Protein 6TBZ (pdb70)

Foldseek 3Di:
DVLLVLVLVLFDDDDDPVVSVQLSQLSVVLCVQQVVPPCLSVQLSVCSVCVPDDGAFRKGFADPVQWDATPNDIDHQLQSLLCGRPNVPRPHCLQKDFDPRYDADPPPPDRIHGNNNSRIDGHDRDD

GO terms:
  GO:0005634 nucleus (C, IDA)

B-factor: mean 63.35, std 39.79, range [11.8, 297.19]

Organism: Gallus gallus (NCBI:txid9031)

CATH classification: 3.90.520.10

Secondary structure (DSSP, 8-state):
-HHHHHHHTT--S---HHHHHHHHHHHHHHHHHHTSSTTHHHHHHHHHH-TTS-----EEEPPSSS-EEETTEEE-HHHHHHHHHT-TT---GGGEEE-TT-SS-TTS--SEEE--GGGEEE-PPP-

Structure (mmCIF, N/CA/C/O backbone):
data_6TBZ
#
_entry.id   6TBZ
#
_cell.length_a   53.145
_cell.length_b   53.145
_cell.length_c   83.154
_cell.angle_alpha   90
_cell.angle_beta   90
_cell.angle_gamma   120
#
_symmetry.space_group_name_H-M   'P 32'
#
loop_
_entity.id
_entity.type
_entity.pdbx_description
1 polymer 'Mothers against decapentaplegic homolog 5'
2 polymer "DNA (5'-D(P*TP*GP*CP*AP*GP*GP*CP*GP*CP*GP*CP*CP*TP*GP*CP*A)-3')"
3 non-polymer 'ZINC ION'
4 water water
#
loop_
_atom_site.group_PDB
_atom_site.id
_atom_site.type_symbol
_atom_site.label_atom_id
_atom_site.label_alt_id
_atom_site.label_comp_id
_atom_site.label_asym_id
_atom_site.label_entity_id
_atom_site.label_seq_id
_atom_site.pdbx_PDB_ins_code
_atom_site.Cartn_x
_atom_site.Cartn_y
_atom_site.Cartn_z
_atom_site.occupancy
_atom_site.B_iso_or_equiv
_atom_site.auth_seq_id
_atom_site.auth_comp_id
_atom_site.auth_asym_id
_atom_site.auth_atom_id
_atom_site.pdbx_PDB_model_num
ATOM 1 N N . SER A 1 2 ? 25.055 5.863 2.419 1 69.02 9 SER A N 1
ATOM 2 C CA . SER A 1 2 ? 25.005 5.489 3.833 1 69.73 9 SER A CA 1
ATOM 3 C C . SER A 1 2 ? 24.78 3.977 3.995 1 70.22 9 SER A C 1
ATOM 4 O O . SER A 1 2 ? 23.902 3.415 3.339 1 70.82 9 SER A O 1
ATOM 7 N N . PRO A 1 3 ? 25.573 3.306 4.859 1 69.73 10 PRO A N 1
ATOM 8 C CA . PRO A 1 3 ? 25.417 1.849 5.039 1 69.1 10 PRO A CA 1
ATOM 9 C C . PRO A 1 3 ? 24.091 1.419 5.679 1 67.92 10 PRO A C 1
ATOM 10 O O . PRO A 1 3 ? 23.603 0.324 5.386 1 68.18 10 PRO A O 1
ATOM 14 N N . ALA A 1 4 ? 23.497 2.277 6.53 1 66.32 11 ALA A N 1
ATOM 15 C CA . ALA A 1 4 ? 22.21 1.991 7.17 1 64.99 11 ALA A CA 1
ATOM 16 C C . ALA A 1 4 ? 21.088 2.002 6.136 1 63.41 11 ALA A C 1
ATOM 17 O O . ALA A 1 4 ? 20.208 1.143 6.178 1 63.1 11 ALA A O 1
ATOM 19 N N . VAL A 1 5 ? 21.141 2.963 5.191 1 62.23 12 VAL A N 1
ATOM 20 C CA . VAL A 1 5 ? 20.168 3.086 4.101 1 61.62 12 VAL A CA 1
ATOM 21 C C . VAL A 1 5 ? 20.177 1.814 3.228 1 60.81 12 VAL A C 1
ATOM 22 O O . VAL A 1 5 ? 19.128 1.39 2.755 1 60.58 12 VAL A O 1
ATOM 26 N N . LYS A 1 6 ? 21.359 1.184 3.067 1 60.1 13 LYS A N 1
ATOM 27 C CA . LYS A 1 6 ? 21.54 -0.045 2.299 1 59.54 13 LYS A CA 1
ATOM 28 C C . LYS A 1 6 ? 20.862 -1.249 2.974 1 58.53 13 LYS A C 1
ATOM 29 O O . LYS A 1 6 ? 20.219 -2.039 2.288 1 58.7 13 LYS A O 1
ATOM 35 N N . ARG A 1 7 ? 20.98 -1.382 4.302 1 57.46 14 ARG A N 1
ATOM 36 C CA . ARG A 1 7 ? 20.33 -2.489 5.02 1 56.99 14 ARG A CA 1
ATOM 37 C C . ARG A 1 7 ? 18.796 -2.37 4.986 1 55.56 14 ARG A C 1
ATOM 38 O O . ARG A 1 7 ? 18.113 -3.378 4.832 1 56.27 14 ARG A O 1
ATOM 46 N N . LEU A 1 8 ? 18.258 -1.15 5.118 1 53.09 15 LEU A N 1
ATOM 47 C CA . LEU A 1 8 ? 16.818 -0.933 5.067 1 51.29 15 LEU A CA 1
ATOM 48 C C . LEU A 1 8 ? 16.293 -1.049 3.62 1 50.75 15 LEU A C 1
ATOM 49 O O . LEU A 1 8 ? 15.165 -1.503 3.419 1 51.2 15 LEU A O 1
ATOM 54 N N . LEU A 1 9 ? 17.091 -0.639 2.624 1 49.63 16 LEU A N 1
ATOM 55 C CA . LEU A 1 9 ? 16.666 -0.739 1.221 1 49.57 16 LEU A CA 1
ATOM 56 C C . LEU A 1 9 ? 16.611 -2.186 0.697 1 48.88 16 LEU A C 1
ATOM 57 O O . LEU A 1 9 ? 15.952 -2.44 -0.3 1 49.16 16 LEU A O 1
ATOM 62 N N . GLY A 1 10 ? 17.265 -3.12 1.375 1 47.79 17 GLY A N 1
ATOM 63 C CA . GLY A 1 10 ? 17.163 -4.534 1.032 1 47.03 17 GLY A CA 1
ATOM 64 C C . GLY A 1 10 ? 15.763 -5.068 1.314 1 46.14 17 GLY A C 1
ATOM 65 O O . GLY A 1 10 ? 15.325 -6.017 0.661 1 47.02 17 GLY A O 1
ATOM 66 N N . TRP A 1 11 ? 15.031 -4.433 2.261 1 44.23 18 TRP A N 1
ATOM 67 C CA . TRP A 1 11 ? 13.649 -4.759 2.613 1 43.55 18 TRP A CA 1
ATOM 68 C C . TRP A 1 11 ? 12.589 -4.122 1.687 1 41.7 18 TRP A C 1
ATOM 69 O O . TRP A 1 11 ? 11.421 -4.449 1.803 1 40.15 18 TRP A O 1
ATOM 80 N N A LYS A 1 12 ? 13.002 -3.215 0.797 0.5 41.93 19 LYS A N 1
ATOM 81 N N B LYS A 1 12 ? 13.004 -3.222 0.791 0.5 41.92 19 LYS A N 1
ATOM 82 C CA A LYS A 1 12 ? 12.102 -2.535 -0.125 0.5 42.84 19 LYS A CA 1
ATOM 83 C CA B LYS A 1 12 ? 12.125 -2.537 -0.149 0.5 42.82 19 LYS A CA 1
ATOM 84 C C A LYS A 1 12 ? 11.371 -3.515 -1.047 0.5 43.39 19 LYS A C 1
ATOM 85 C C B LYS A 1 12 ? 11.373 -3.521 -1.055 0.5 43.37 19 LYS A C 1
ATOM 86 O O A LYS A 1 12 ? 11.968 -4.451 -1.568 0.5 43.07 19 LYS A O 1
ATOM 87 O O B LYS A 1 12 ? 11.96 -4.463 -1.575 0.5 43.07 19 LYS A O 1
ATOM 98 N N . GLN A 1 13 ? 10.056 -3.329 -1.179 1 44.11 20 GLN A N 1
ATOM 99 C CA . GLN A 1 13 ? 9.199 -4.166 -2.005 1 45.63 20 GLN A CA 1
ATOM 100 C C . GLN A 1 13 ? 9.006 -3.532 -3.386 1 47.63 20 GLN A C 1
ATOM 101 O O . GLN A 1 13 ? 9.081 -2.314 -3.536 1 46.85 20 GLN A O 1
ATOM 107 N N . GLY A 1 14 ? 8.747 -4.365 -4.376 1 50.28 21 GLY A N 1
ATOM 108 C CA . GLY A 1 14 ? 8.469 -3.898 -5.727 1 53.56 21 GLY A CA 1
ATOM 109 C C . GLY A 1 14 ? 9.654 -3.645 -6.634 1 57.25 21 GLY A C 1
ATOM 110 O O . GLY A 1 14 ? 10.809 -3.842 -6.248 1 57.67 21 GLY A O 1
ATOM 111 N N . GLU A 1 15 ? 9.353 -3.212 -7.874 1 59.74 22 GLU A N 1
ATOM 112 C CA A GLU A 1 15 ? 10.358 -2.916 -8.888 0.5 61.24 22 GLU A CA 1
ATOM 113 C CA B GLU A 1 15 ? 10.354 -2.916 -8.894 0.5 61.24 22 GLU A CA 1
ATOM 114 C C . GLU A 1 15 ? 10.099 -1.521 -9.446 1 62.81 22 GLU A C 1
ATOM 115 O O . GLU A 1 15 ? 9.296 -1.365 -10.376 1 63.65 22 G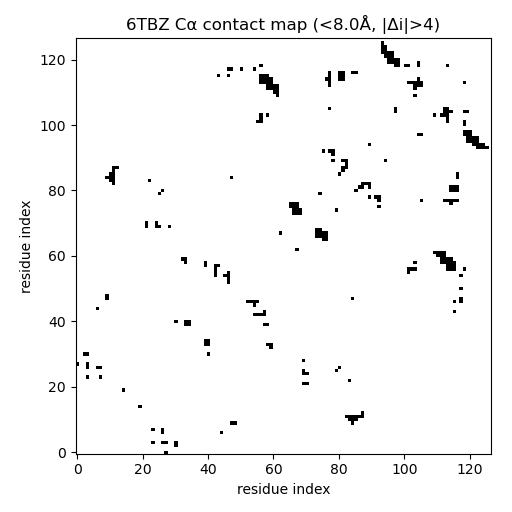LU A O 1
ATOM 126 N N . GLN A 1 16 ? 10.768 -0.507 -8.889 1 63.87 23 GLN A N 1
ATOM 127 C CA A GLN A 1 16 ? 10.597 0.868 -9.36 0.5 64.77 23 GLN A CA 1
ATOM 128 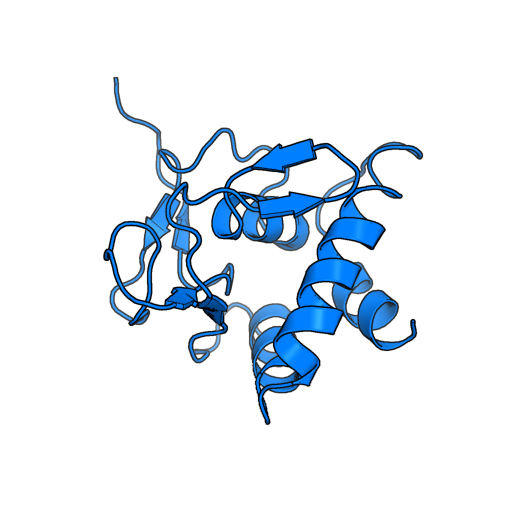C CA B GLN A 1 16 ? 10.597 0.868 -9.359 0.5 64.77 23 GLN A CA 1
ATOM 129 C C . GLN A 1 16 ? 11.678 1.282 -10.374 1 65.32 23 GLN A C 1
ATOM 130 O O . GLN A 1 16 ? 12.766 0.694 -10.403 1 65.69 23 GLN A O 1
ATOM 141 N N . ASN A 1 17 ? 11.385 2.302 -11.204 1 65.64 24 ASN A N 1
ATOM 142 C CA . ASN A 1 17 ? 12.318 2.822 -12.227 1 66.97 24 ASN A CA 1
ATOM 143 C C . ASN A 1 17 ? 13.535 3.576 -11.616 1 66.34 24 ASN A C 1
ATOM 144 O O . ASN A 1 17 ? 13.537 3.862 -10.43 1 66.21 24 ASN A O 1
ATOM 149 N N . GLY A 1 18 ? 14.548 3.892 -12.429 1 65.64 25 GLY A N 1
ATOM 150 C CA . GLY A 1 18 ? 15.742 4.609 -11.973 1 65.24 25 GLY A CA 1
ATOM 151 C C . GLY A 1 18 ? 15.478 5.878 -11.17 1 64.88 25 GLY A C 1
ATOM 152 O O . GLY A 1 18 ? 16.217 6.186 -10.227 1 65.58 25 GLY A O 1
ATOM 153 N N . GLN A 1 19 ? 14.401 6.615 -11.516 1 63.23 26 GLN A N 1
ATOM 154 C CA A GLN A 1 19 ? 14.044 7.857 -10.833 0.5 62.67 26 GLN A CA 1
ATOM 155 C CA B GLN A 1 19 ? 14.046 7.854 -10.83 0.5 62.67 26 GLN A CA 1
ATOM 156 C C . GLN A 1 19 ? 13.392 7.595 -9.479 1 61.73 26 GLN A C 1
ATOM 157 O O . GLN A 1 19 ? 13.717 8.264 -8.505 1 61.69 26 GLN A O 1
ATOM 168 N N . GLU A 1 20 ? 12.467 6.628 -9.428 1 59.51 27 GLU A N 1
ATOM 169 C CA . GLU A 1 20 ? 11.723 6.256 -8.244 1 57.47 27 GLU A CA 1
ATOM 170 C C . GLU A 1 20 ? 12.537 5.44 -7.263 1 55.52 27 GLU A C 1
ATOM 171 O O . GLU A 1 20 ? 12.267 5.514 -6.06 1 56.47 27 GLU A O 1
ATOM 177 N N . GLU A 1 21 ? 13.549 4.706 -7.739 1 53.07 28 GLU A N 1
ATOM 178 C CA A GLU A 1 21 ? 14.476 3.975 -6.875 0.5 52.23 28 GLU A CA 1
ATOM 179 C CA B GLU A 1 21 ? 14.437 3.983 -6.835 0.5 52.29 28 GLU A CA 1
ATOM 180 C C . GLU A 1 21 ? 15.341 5.017 -6.132 1 50.8 28 GLU A C 1
ATOM 181 O O . GLU A 1 21 ? 15.602 4.887 -4.944 1 50.13 28 GLU A O 1
ATOM 192 N N . LYS A 1 22 ? 15.765 6.083 -6.855 1 48.66 29 LYS A N 1
ATOM 193 C CA A LYS A 1 22 ? 16.554 7.17 -6.293 0.5 48 29 LYS A CA 1
ATOM 194 C CA B LYS A 1 22 ? 16.558 7.158 -6.277 0.5 48 29 LYS A CA 1
ATOM 195 C C . LYS A 1 22 ? 15.704 7.991 -5.309 1 46.99 29 LYS A C 1
ATOM 196 O O . LYS A 1 22 ? 16.232 8.508 -4.337 1 47.21 29 LYS A O 1
ATOM 207 N N . TRP A 1 23 ? 14.38 8.105 -5.556 1 44.55 30 TRP A N 1
ATOM 208 C CA . TRP A 1 23 ? 13.514 8.84 -4.656 1 42.82 30 TRP A CA 1
ATOM 209 C C . TRP A 1 23 ? 13.298 8.051 -3.332 1 42.03 30 TRP A C 1
ATOM 210 O O . TRP A 1 23 ? 13.374 8.643 -2.252 1 41.09 30 TRP A O 1
ATOM 221 N N . ALA A 1 24 ? 13.046 6.729 -3.416 1 41.84 31 ALA A N 1
ATOM 222 C CA . ALA A 1 24 ? 12.866 5.911 -2.207 1 42.49 31 ALA A CA 1
ATOM 223 C C . ALA A 1 24 ? 14.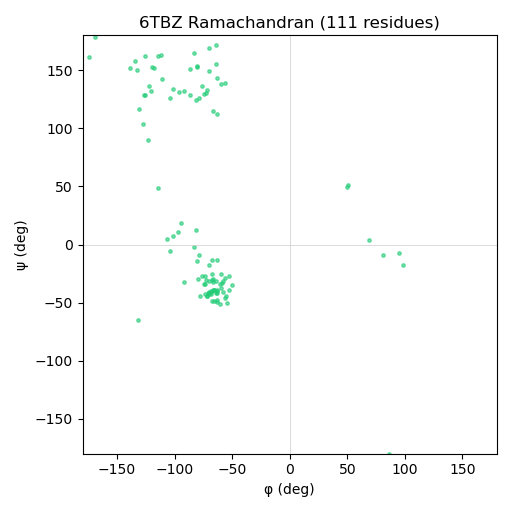14 5.859 -1.369 1 42.25 31 ALA A C 1
ATOM 224 O O . ALA A 1 24 ? 14.051 5.805 -0.15 1 41.78 31 ALA A O 1
ATOM 226 N N . GLU A 1 25 ? 15.318 5.934 -2.02 1 42.13 32 GLU A N 1
ATOM 227 C CA . GLU A 1 25 ? 16.639 5.996 -1.387 1 42.6 32 GLU A CA 1
ATOM 228 C C . GLU A 1 25 ? 16.736 7.306 -0.563 1 43.1 32 GLU A C 1
ATOM 229 O O . GLU A 1 25 ? 17.214 7.303 0.564 1 43.05 32 GLU A O 1
ATOM 235 N N . LYS A 1 26 ? 16.239 8.416 -1.121 1 42.98 33 LYS A N 1
ATOM 236 C CA . LYS A 1 26 ? 16.206 9.707 -0.446 1 42.54 33 LYS A CA 1
ATOM 237 C C . LYS A 1 26 ? 15.16 9.749 0.664 1 42.18 33 LYS A C 1
ATOM 238 O O . LYS A 1 26 ? 15.322 10.521 1.605 1 43.27 33 LYS A O 1
ATOM 244 N N . ALA A 1 27 ? 14.067 8.999 0.528 1 40.44 34 ALA A N 1
ATOM 245 C CA . ALA A 1 27 ? 13.007 8.957 1.524 1 39.69 34 ALA A CA 1
ATOM 246 C C . ALA A 1 27 ? 13.483 8.159 2.741 1 38.8 34 ALA A C 1
ATOM 247 O O . ALA A 1 27 ? 13.243 8.572 3.888 1 38.72 34 ALA A O 1
ATOM 249 N N . VAL A 1 28 ? 14.166 7.02 2.485 1 38.03 35 VAL A N 1
ATOM 250 C CA . VAL A 1 28 ? 14.758 6.161 3.506 1 37.91 35 VAL A CA 1
ATOM 251 C C . VAL A 1 28 ? 15.895 6.931 4.197 1 37.95 35 VAL A C 1
ATOM 252 O O . VAL A 1 28 ? 16.02 6.852 5.407 1 37.74 35 VAL A O 1
ATOM 256 N N . ASP A 1 29 ? 16.686 7.706 3.445 1 38.06 36 ASP A N 1
ATOM 257 C CA . ASP A 1 29 ? 17.771 8.488 4.024 1 39.64 36 ASP A CA 1
ATOM 258 C C . ASP A 1 29 ? 17.228 9.581 4.948 1 39.46 36 ASP A C 1
ATOM 259 O O . ASP A 1 29 ? 17.838 9.853 5.981 1 40.34 36 ASP A O 1
ATOM 264 N N . ALA A 1 30 ? 16.114 10.229 4.565 1 37.76 37 ALA A N 1
ATOM 265 C CA . ALA A 1 30 ? 15.524 11.297 5.356 1 36.74 37 ALA A CA 1
ATOM 266 C C . ALA A 1 30 ? 15.06 10.749 6.7 1 37.36 37 ALA A C 1
ATOM 267 O O . ALA A 1 30 ? 15.251 11.402 7.716 1 38.09 37 ALA A O 1
ATOM 269 N N . LEU A 1 31 ? 14.47 9.531 6.694 1 36.97 38 LEU A N 1
ATOM 270 C CA . LEU A 1 31 ? 14.014 8.788 7.852 1 36.25 38 LEU A CA 1
ATOM 271 C C . LEU A 1 31 ? 15.188 8.326 8.719 1 37.76 38 LEU A C 1
ATOM 272 O O . LEU A 1 31 ? 15.175 8.594 9.917 1 38.52 38 LEU A O 1
ATOM 277 N N . VAL A 1 32 ? 16.231 7.711 8.149 1 38.54 39 VAL A N 1
ATOM 278 C CA . VAL A 1 32 ? 17.422 7.32 8.933 1 40.79 39 VAL A CA 1
ATOM 279 C C . VAL A 1 32 ? 18.036 8.543 9.659 1 42.91 39 VAL A C 1
ATOM 280 O O . VAL A 1 32 ? 18.313 8.486 10.862 1 43.2 39 VAL A O 1
ATOM 284 N N . LYS A 1 33 ? 18.177 9.669 8.929 1 43.92 40 LYS A N 1
ATOM 285 C CA . LYS A 1 33 ? 18.7 10.917 9.487 1 44.95 40 LYS A CA 1
ATOM 286 C C . LYS A 1 33 ? 17.852 11.413 10.674 1 45.57 40 LYS A C 1
ATOM 287 O O . LYS A 1 33 ? 18.401 11.959 11.631 1 46.02 40 LYS A O 1
ATOM 293 N N . LYS A 1 34 ? 16.519 11.166 10.636 1 45.78 41 LYS A N 1
ATOM 294 C CA . LYS A 1 34 ? 15.576 11.509 11.715 1 46.01 41 LYS A CA 1
ATOM 295 C C . LYS A 1 34 ? 15.62 10.522 12.903 1 46.99 41 LYS A C 1
ATOM 296 O O . LYS A 1 34 ? 15.58 10.961 14.038 1 47.87 41 LYS A O 1
ATOM 302 N N . LEU A 1 35 ? 15.658 9.203 12.657 1 47.25 42 LEU A N 1
ATOM 303 C CA . LEU A 1 35 ? 15.663 8.204 13.736 1 48.06 42 LEU A CA 1
ATOM 304 C C . LEU A 1 35 ? 17.026 8.011 14.419 1 50.61 42 LEU A C 1
ATOM 305 O O . LEU A 1 35 ? 17.12 7.275 15.415 1 51.04 42 LEU A O 1
ATOM 310 N N . LYS A 1 36 ? 18.086 8.611 13.873 1 52.05 43 LYS A N 1
ATOM 311 C CA . LYS A 1 36 ? 19.421 8.472 14.453 1 53.68 43 LYS A CA 1
ATOM 312 C C . LYS A 1 36 ? 19.582 9.28 15.75 1 54.84 43 LYS A C 1
ATOM 313 O O . LYS A 1 36 ? 20.378 8.903 16.621 1 55.03 43 LYS A O 1
ATOM 319 N N . LYS A 1 37 ? 18.81 10.371 15.895 1 55.4 44 LYS A N 1
ATOM 320 C CA . LYS A 1 37 ? 18.874 11.202 17.094 1 56.53 44 LYS A CA 1
ATOM 321 C C . LYS A 1 37 ? 18.286 10.48 18.331 1 56.76 44 LYS A C 1
ATOM 322 O O . LYS A 1 37 ? 18.773 10.661 19.45 1 57.7 44 LYS A O 1
ATOM 328 N N . LYS A 1 38 ? 17.286 9.618 18.109 1 55.77 45 LYS A N 1
ATOM 329 C CA . LYS A 1 38 ? 16.632 8.851 19.159 1 55.29 45 LYS A CA 1
ATOM 330 C C . LYS A 1 38 ? 17.332 7.491 19.33 1 54.57 45 LYS A C 1
ATOM 331 O O . LYS A 1 38 ? 17.58 6.785 18.345 1 54.83 45 LYS A O 1
ATOM 337 N N . LYS A 1 39 ? 17.63 7.121 20.577 1 53.49 46 LYS A N 1
ATOM 338 C CA . LYS A 1 39 ? 18.304 5.866 20.904 1 52.98 46 LYS A CA 1
ATOM 339 C C . LYS A 1 39 ? 17.36 4.662 20.729 1 52.05 46 LYS A C 1
ATOM 340 O O . LYS A 1 39 ? 16.2 4.696 21.168 1 51.75 46 LYS A O 1
ATOM 346 N N . GLY A 1 40 ? 17.844 3.64 20.019 1 50.7 47 GLY A N 1
ATOM 347 C CA . GLY A 1 40 ? 17.073 2.425 19.775 1 49.49 47 GLY A CA 1
ATOM 348 C C . GLY A 1 40 ? 16.04 2.458 18.66 1 47.64 47 GLY A C 1
ATOM 349 O O . GLY A 1 40 ? 15.477 1.414 18.342 1 47.59 47 GLY A O 1
ATOM 350 N N . ALA A 1 41 ? 15.751 3.636 18.076 1 46.21 48 ALA A N 1
ATOM 351 C CA . ALA A 1 41 ? 14.748 3.775 17.001 1 45.61 48 ALA A CA 1
ATOM 352 C C . ALA A 1 41 ? 15.081 3.002 15.708 1 45.5 48 ALA A C 1
ATOM 353 O O . ALA A 1 41 ? 14.216 2.304 15.166 1 45.31 48 ALA A O 1
ATOM 355 N N . MET A 1 42 ? 16.328 3.127 15.22 1 45.22 49 MET A N 1
ATOM 356 C CA . MET A 1 42 ? 16.794 2.452 14.009 1 45.07 49 MET A CA 1
ATOM 357 C C . MET A 1 42 ? 16.764 0.938 14.19 1 44.35 49 MET A C 1
ATOM 358 O O . MET A 1 42 ? 16.342 0.219 13.295 1 44.21 49 MET A O 1
ATOM 363 N N . GLU A 1 43 ? 17.187 0.467 15.362 1 43.94 50 GLU A N 1
ATOM 364 C CA . GLU A 1 43 ? 17.213 -0.944 15.72 1 43.96 50 GLU A CA 1
ATOM 365 C C . GLU A 1 43 ? 15.792 -1.509 15.738 1 42.73 50 GLU A C 1
ATOM 366 O O . GLU A 1 43 ? 15.569 -2.63 15.277 1 43.28 50 GLU A O 1
ATOM 372 N N . GLU A 1 44 ? 14.827 -0.726 16.235 1 40.8 51 GLU A N 1
ATOM 373 C CA . GLU A 1 44 ? 13.439 -1.163 16.282 1 39.24 51 GLU A CA 1
ATOM 374 C C . GLU A 1 44 ? 12.849 -1.273 14.894 1 37.68 51 GLU A C 1
ATOM 375 O O . GLU A 1 44 ? 12.092 -2.197 14.63 1 37.43 51 GLU A O 1
ATOM 381 N N . LEU A 1 45 ? 13.169 -0.329 14.017 1 37.25 52 LEU A N 1
ATOM 382 C CA . LEU A 1 45 ? 12.695 -0.373 12.634 1 37.06 52 LEU A CA 1
ATOM 383 C C . LEU A 1 45 ? 13.244 -1.595 11.909 1 37.78 52 LEU A C 1
ATOM 384 O O . LEU A 1 45 ? 12.474 -2.323 11.301 1 38.28 52 LEU A O 1
ATOM 389 N N . GLU A 1 46 ? 14.547 -1.844 11.989 1 38.09 53 GLU A N 1
ATOM 390 C CA . GLU A 1 46 ? 15.159 -2.996 11.336 1 39.41 53 GLU A CA 1
ATOM 391 C C . GLU A 1 46 ? 14.572 -4.314 11.822 1 40.21 53 GLU A C 1
ATOM 392 O O . GLU A 1 46 ? 14.4 -5.239 11.033 1 40.39 53 GLU A O 1
ATOM 398 N N . LYS A 1 47 ? 14.26 -4.395 13.115 1 40.62 54 LYS A N 1
ATOM 399 C CA . LYS A 1 47 ? 13.671 -5.585 13.716 1 41.14 54 LYS A CA 1
ATOM 400 C C . LYS A 1 47 ? 12.267 -5.806 13.141 1 41.23 54 LYS A C 1
ATOM 401 O O . LYS A 1 47 ? 11.95 -6.91 12.703 1 41.36 54 LYS A O 1
ATOM 407 N N . ALA A 1 48 ? 11.45 -4.75 13.117 1 41 55 ALA A N 1
ATOM 408 C CA . ALA A 1 48 ? 10.093 -4.809 12.586 1 41.75 55 ALA A CA 1
ATOM 409 C C . ALA A 1 48 ? 10.093 -5.272 11.104 1 42.27 55 ALA A C 1
ATOM 410 O O . ALA A 1 48 ? 9.278 -6.114 10.712 1 42.99 55 ALA A O 1
ATOM 412 N N . LEU A 1 49 ? 11.054 -4.778 10.313 1 41.7 56 LEU A N 1
ATOM 413 C CA . LEU A 1 49 ? 11.17 -5.13 8.903 1 42.25 56 LEU A CA 1
ATOM 414 C C . LEU A 1 49 ? 11.704 -6.563 8.654 1 43.49 56 LEU A C 1
ATOM 415 O O . LEU A 1 49 ? 11.298 -7.206 7.686 1 42.6 56 LEU A O 1
ATOM 420 N N . SER A 1 50 ? 12.617 -7.046 9.527 1 44.71 57 SER A N 1
ATOM 421 C CA . SER A 1 50 ? 13.225 -8.379 9.453 1 46.67 57 SER A CA 1
ATOM 422 C C . SER A 1 50 ? 12.292 -9.466 9.931 1 47.92 57 SER A C 1
ATOM 423 O O . SER A 1 50 ? 12.331 -10.578 9.415 1 48.15 57 SER A O 1
ATOM 426 N N A SER A 1 51 ? 11.488 -9.18 10.956 0.7 48.59 58 SER A N 1
ATOM 427 N N B SER A 1 51 ? 11.487 -9.166 10.952 0.3 48.26 58 SER A N 1
ATOM 428 C CA A SER A 1 51 ? 10.551 -10.169 11.492 0.7 49.46 58 SER A CA 1
ATOM 429 C CA B SER A 1 51 ? 10.562 -10.126 11.544 0.3 48.98 58 SER A CA 1
ATOM 430 C C A SER A 1 51 ? 9.135 -9.634 11.412 0.7 49.89 58 SER A C 1
ATOM 431 C C B SER A 1 51 ? 9.136 -9.596 11.403 0.3 49.43 58 SER A C 1
ATOM 432 O O A SER A 1 51 ? 8.629 -9.064 12.38 0.7 50.6 58 SER A O 1
ATOM 433 O O B SER A 1 51 ? 8.603 -9.002 12.341 0.3 49.82 58 SER A O 1
ATOM 438 N N . PRO A 1 52 ? 8.506 -9.772 10.226 1 49.19 59 PRO A N 1
ATOM 439 C CA . PRO A 1 52 ? 7.157 -9.228 10.031 1 48.33 59 PRO A CA 1
ATOM 440 C C . PRO A 1 52 ? 6.074 -9.733 10.971 1 47.41 59 PRO A C 1
ATOM 441 O O . PRO A 1 52 ? 5.307 -8.925 11.496 1 47.35 59 PRO A O 1
ATOM 445 N N . GLY A 1 53 ? 6.06 -11.041 11.212 1 46.44 60 GLY A N 1
ATOM 446 C CA . GLY A 1 53 ? 5.047 -11.676 12.036 1 46.49 60 GLY A CA 1
ATOM 447 C C . GLY A 1 53 ? 5.344 -11.734 13.516 1 46.09 60 GLY A C 1
ATOM 448 O O . GLY A 1 53 ? 4.748 -12.536 14.238 1 47.08 60 GLY A O 1
ATOM 449 N N A GLN A 1 54 ? 6.281 -10.899 13.975 0.7 45.52 61 GLN A N 1
ATOM 450 N N B GLN A 1 54 ? 6.268 -10.896 13.979 0.3 45.03 61 GLN A N 1
ATOM 451 C CA A GLN A 1 54 ? 6.703 -10.804 15.367 0.7 45.18 61 GLN A CA 1
ATOM 452 C CA B GLN A 1 54 ? 6.613 -10.807 15.39 0.3 44.34 61 GLN A CA 1
ATOM 453 C C A GLN A 1 54 ? 6.405 -9.368 15.874 0.7 44.3 61 GLN A C 1
ATOM 454 C C B GLN A 1 54 ? 6.361 -9.372 15.873 0.3 43.91 61 GLN A C 1
ATOM 455 O O A GLN A 1 54 ? 6.559 -8.412 15.106 0.7 44.09 61 GLN A O 1
ATOM 456 O O B GLN A 1 54 ? 6.51 -8.421 15.1 0.3 43.87 61 GLN A O 1
ATOM 467 N N . PRO A 1 55 ? 5.933 -9.197 17.136 1 43.3 62 PRO A N 1
ATOM 468 C CA . PRO A 1 55 ? 5.605 -7.847 17.612 1 41.8 62 PRO A CA 1
ATOM 469 C C . PRO A 1 55 ? 6.778 -6.891 17.688 1 39.7 62 PRO A C 1
ATOM 470 O O . PRO A 1 55 ? 7.919 -7.299 17.887 1 39.6 62 PRO A O 1
ATOM 474 N N . SER A 1 56 ? 6.482 -5.615 17.398 1 37.48 63 SER A N 1
ATOM 475 C CA . SER A 1 56 ? 7.452 -4.538 17.337 1 34.69 63 SER A CA 1
ATOM 476 C C . SER A 1 56 ? 6.891 -3.271 17.967 1 33.1 63 SER A C 1
ATOM 477 O O . SER A 1 56 ? 5.69 -3.065 18.03 1 32.98 63 SER A O 1
ATOM 480 N N . LYS A 1 57 ? 7.774 -2.451 18.481 1 32.15 64 LYS A N 1
ATOM 481 C CA . LYS A 1 57 ? 7.425 -1.197 19.114 1 30.91 64 LYS A CA 1
ATOM 482 C C . LYS A 1 57 ? 7.255 -0.107 18.047 1 29.5 64 LYS A C 1
ATOM 483 O O . LYS A 1 57 ? 7.67 -0.274 16.903 1 30.32 64 LYS A O 1
ATOM 489 N N . CYS A 1 58 ? 6.628 1.006 18.431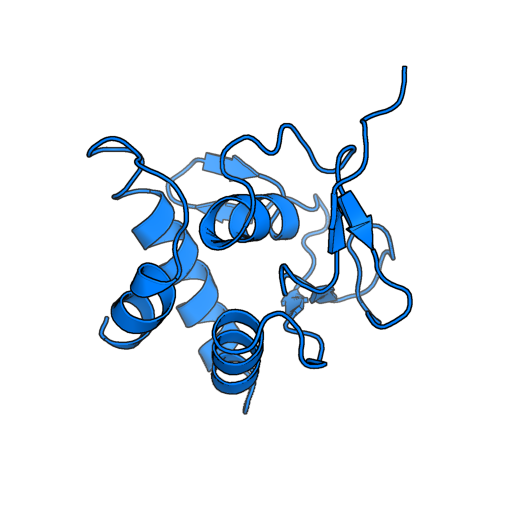 1 28.39 65 CYS A N 1
ATOM 490 C CA . CYS A 1 58 ? 6.429 2.169 17.596 1 28.03 65 CYS A CA 1
ATOM 491 C C . CYS A 1 58 ? 7.757 2.762 17.22 1 29.23 65 CYS A C 1
ATOM 492 O O . CYS A 1 58 ? 8.674 2.8 18.035 1 31.03 65 CYS A O 1
ATOM 495 N N . VAL A 1 59 ? 7.848 3.25 16.003 1 28.94 66 VAL A N 1
ATOM 496 C CA . VAL A 1 59 ? 9.013 3.932 15.461 1 30.08 66 VAL A CA 1
ATOM 497 C C . VAL A 1 59 ? 8.434 5.24 14.934 1 29.61 66 VAL A C 1
ATOM 498 O O . VAL A 1 59 ? 7.721 5.232 13.948 1 29.91 66 VAL A O 1
ATOM 502 N N . THR A 1 60 ? 8.648 6.329 15.653 1 29.05 67 THR A N 1
ATOM 503 C CA . THR A 1 60 ? 8.006 7.587 15.345 1 28.86 67 THR A CA 1
ATOM 504 C C . THR A 1 60 ? 8.95 8.697 14.91 1 28.35 67 THR A C 1
ATOM 505 O O . THR A 1 60 ? 10.156 8.677 15.175 1 28.14 67 THR A O 1
ATOM 509 N N . ILE A 1 61 ? 8.357 9.705 14.286 1 28.04 68 ILE A N 1
ATOM 510 C CA . ILE A 1 61 ? 8.98 10.949 13.902 1 28.77 68 ILE A CA 1
ATOM 511 C C . ILE A 1 61 ? 8.01 12.097 14.321 1 28.78 68 ILE A C 1
ATOM 512 O O . ILE A 1 61 ? 6.802 11.879 14.506 1 27.75 68 ILE A O 1
ATOM 517 N N . PRO A 1 62 ? 8.521 13.318 14.49 1 29.7 69 PRO A N 1
ATOM 518 C CA . PRO A 1 62 ? 7.631 14.44 14.832 1 30.85 69 PRO A CA 1
ATOM 519 C C . PRO A 1 62 ? 6.491 14.65 13.82 1 32.38 69 PRO A C 1
ATOM 520 O O . PRO A 1 62 ? 6.687 14.561 12.616 1 32.59 69 PRO A O 1
ATOM 524 N N . ARG A 1 63 ? 5.301 14.941 14.324 1 33.66 70 ARG A N 1
ATOM 525 C CA . ARG A 1 63 ? 4.15 15.223 13.5 1 35.17 70 ARG A CA 1
ATOM 526 C C . ARG A 1 63 ? 4.184 16.695 13.025 1 37.63 70 ARG A C 1
ATOM 527 O O . ARG A 1 63 ? 4.313 17.627 13.839 1 37.81 70 ARG A O 1
ATOM 535 N N . SER A 1 64 ? 4.125 16.899 11.694 1 38.86 71 SER A N 1
ATOM 536 C CA . SER A 1 64 ? 4.046 18.258 11.182 1 40.12 71 SER A CA 1
ATOM 537 C C . SER A 1 64 ? 2.572 18.658 11.315 1 42.05 71 SER A C 1
ATOM 538 O O . SER A 1 64 ? 1.678 17.808 11.266 1 42.52 71 SER A O 1
ATOM 541 N N . LEU A 1 65 ? 2.309 19.95 11.462 1 42.9 72 LEU A N 1
ATOM 542 C CA . LEU A 1 65 ? 0.965 20.51 11.584 1 43.96 72 LEU A CA 1
ATOM 543 C C . LEU A 1 65 ? 0.056 20.032 10.403 1 44.1 72 LEU A C 1
ATOM 544 O O . LEU A 1 65 ? -1.085 19.608 10.602 1 44.72 72 LEU A O 1
ATOM 549 N N . ASP A 1 66 ? 0.655 19.972 9.217 1 43.35 73 ASP A N 1
ATOM 550 C CA . ASP A 1 66 ? 0.128 19.542 7.931 1 43.53 73 ASP A CA 1
ATOM 551 C C . ASP A 1 66 ? -0.123 18.007 7.857 1 42.1 73 ASP A C 1
ATOM 552 O O . ASP A 1 66 ? -1.079 17.562 7.227 1 42.76 73 ASP A O 1
ATOM 557 N N . GLY A 1 67 ? 0.791 17.225 8.414 1 39.91 74 GLY A N 1
ATOM 558 C CA . GLY A 1 67 ? 0.813 15.776 8.288 1 38.48 74 GLY A CA 1
ATOM 559 C C . GLY A 1 67 ? 1.795 15.322 7.199 1 37.18 74 GLY A C 1
ATOM 560 O O . GLY A 1 67 ? 2.183 14.156 7.152 1 36.94 74 GLY A O 1
ATOM 561 N N . ARG A 1 68 ? 2.202 16.239 6.29 1 35.59 75 ARG A N 1
ATOM 562 C CA . ARG A 1 68 ? 3.097 15.906 5.197 1 34.4 75 ARG A CA 1
ATOM 563 C C . ARG A 1 68 ? 4.563 16.001 5.55 1 33.61 75 ARG A C 1
ATOM 564 O O . ARG A 1 68 ? 4.981 16.766 6.415 1 33.55 75 ARG A O 1
ATOM 572 N N . LEU A 1 69 ? 5.341 15.179 4.872 1 32.98 76 LEU A N 1
ATOM 573 C CA . LEU A 1 69 ? 6.784 15.13 4.944 1 32.88 76 LEU A CA 1
ATOM 574 C C . LEU A 1 69 ? 7.234 15.41 3.51 1 33.52 76 LEU A C 1
ATOM 575 O O . LEU A 1 69 ? 6.685 14.821 2.574 1 32.48 76 LEU A O 1
ATOM 580 N N . GLN A 1 70 ? 8.196 16.325 3.339 1 35.27 77 GLN A N 1
ATOM 581 C CA . GLN A 1 70 ? 8.734 16.633 2.024 1 38.26 77 GLN A CA 1
ATOM 582 C C . GLN A 1 70 ? 10.117 15.993 1.821 1 40.6 77 GLN A C 1
ATOM 583 O O . GLN A 1 70 ? 10.996 16.159 2.665 1 41.18 77 GLN A O 1
ATOM 589 N N . VAL A 1 71 ? 10.282 15.223 0.725 1 41.68 78 VAL A N 1
ATOM 590 C CA . VAL A 1 71 ? 11.525 14.542 0.361 1 43.7 78 VAL A CA 1
ATOM 591 C C . VAL A 1 71 ? 11.795 14.87 -1.088 1 46.41 78 VAL A C 1
ATOM 592 O O . VAL A 1 71 ? 10.987 14.505 -1.934 1 47.29 78 VAL A O 1
ATOM 596 N N . SER A 1 72 ? 12.902 15.558 -1.386 1 47.66 79 SER A N 1
ATOM 597 C CA . SER A 1 72 ? 13.291 15.934 -2.742 1 49.56 79 SER A CA 1
ATOM 598 C C . SER A 1 72 ? 12.15 16.616 -3.521 1 50.86 79 SER A C 1
ATOM 599 O O . SER A 1 72 ? 11.784 16.191 -4.622 1 50.6 79 SER A O 1
ATOM 602 N N . HIS A 1 73 ? 11.564 17.65 -2.875 1 51.61 80 HIS A N 1
ATOM 603 C CA . HIS A 1 73 ? 10.488 18.529 -3.352 1 52.11 80 HIS A CA 1
ATOM 604 C C . HIS A 1 73 ? 9.118 17.849 -3.5 1 51.66 80 HIS A C 1
ATOM 605 O O . HIS A 1 73 ? 8.152 18.509 -3.883 1 52.13 80 HIS A O 1
ATOM 612 N N . ARG A 1 74 ? 9.015 16.567 -3.113 1 50.47 81 ARG A N 1
ATOM 613 C CA . ARG A 1 74 ? 7.788 15.784 -3.181 1 49.14 81 ARG A CA 1
ATOM 614 C C . ARG A 1 74 ? 7.144 15.703 -1.792 1 46.35 81 ARG A C 1
ATOM 615 O O . ARG A 1 74 ? 7.825 15.438 -0.811 1 46.27 81 ARG A O 1
ATOM 623 N N . LYS A 1 75 ? 5.831 15.938 -1.714 1 43.89 82 LYS A N 1
ATOM 624 C CA . LYS A 1 75 ? 5.096 15.909 -0.453 1 41.56 82 LYS A CA 1
ATOM 625 C C . LYS A 1 75 ? 4.14 14.723 -0.373 1 38.28 82 LYS A C 1
ATOM 626 O O . LYS A 1 75 ? 3.53 14.329 -1.39 1 37.28 82 LYS A O 1
ATOM 632 N N . GLY A 1 76 ? 4.051 14.164 0.841 1 35.78 83 GLY A N 1
ATOM 633 C CA . GLY A 1 76 ? 3.234 13.006 1.167 1 34.7 83 GLY A CA 1
ATOM 634 C C . GLY A 1 76 ? 3.235 12.688 2.649 1 34.47 83 GLY A C 1
ATOM 635 O O . GLY A 1 76 ? 4.112 13.131 3.393 1 34.56 83 GLY A O 1
ATOM 636 N N . LEU A 1 77 ? 2.255 11.925 3.094 1 33.8 84 LEU A N 1
ATOM 637 C CA . LEU A 1 77 ? 2.145 11.554 4.497 1 33.7 84 LEU A CA 1
ATOM 638 C C . LEU A 1 77 ? 3.198 10.509 4.77 1 32.62 84 LEU A C 1
ATOM 639 O O . LEU A 1 77 ? 3.293 9.532 4.018 1 32.87 84 LEU A O 1
ATOM 644 N N . PRO A 1 78 ? 3.996 10.721 5.841 1 30.68 85 PRO A N 1
ATOM 645 C CA . PRO A 1 78 ? 5.102 9.796 6.142 1 29.48 85 PRO A CA 1
ATOM 646 C C . PRO A 1 78 ? 4.75 8.316 6.297 1 27.97 85 PRO A C 1
ATOM 647 O O . PRO A 1 78 ? 5.489 7.494 5.788 1 28.96 85 PRO A O 1
ATOM 651 N N . HIS A 1 79 ? 3.684 7.963 6.996 1 26.26 86 HIS A N 1
ATOM 652 C CA . HIS A 1 79 ? 3.34 6.541 7.203 1 24.91 86 HIS A CA 1
ATOM 653 C C . HIS A 1 79 ? 2.925 5.879 5.872 1 24.02 86 HIS A C 1
ATOM 654 O O . HIS A 1 79 ? 3.159 4.689 5.688 1 23.45 86 HIS A O 1
ATOM 661 N N . VAL A 1 80 ? 2.34 6.646 4.943 1 24.58 87 VAL A N 1
ATOM 662 C CA . VAL A 1 80 ? 2.003 6.102 3.615 1 25.09 87 VAL A CA 1
ATOM 663 C C . VAL A 1 80 ? 3.293 5.857 2.822 1 25.19 87 VAL A C 1
ATOM 664 O O . VAL A 1 80 ? 3.436 4.832 2.165 1 25.37 87 VAL A O 1
ATOM 668 N N . ILE A 1 81 ? 4.229 6.8 2.895 1 25.32 88 ILE A N 1
ATOM 669 C CA . ILE A 1 81 ? 5.503 6.722 2.199 1 25.95 88 ILE A CA 1
ATOM 670 C C . ILE A 1 81 ? 6.271 5.432 2.51 1 26.13 88 ILE A C 1
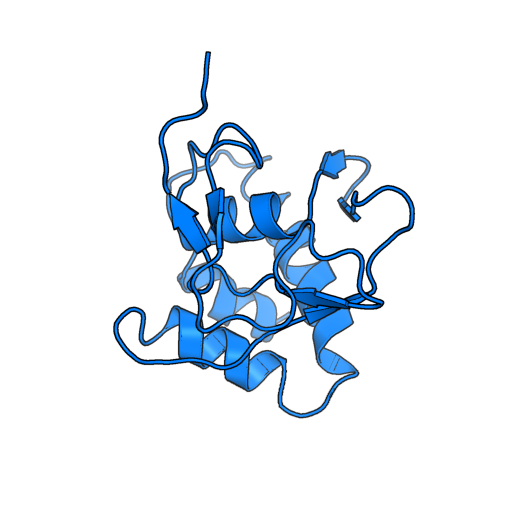ATOM 671 O O . ILE A 1 81 ? 6.669 4.741 1.579 1 26.95 88 ILE A O 1
ATOM 676 N N . TYR A 1 82 ? 6.437 5.099 3.808 1 25.58 89 TYR A N 1
ATOM 677 C CA . TYR A 1 82 ? 7.207 3.96 4.328 1 24.44 89 TYR A CA 1
ATOM 678 C C . TYR A 1 82 ? 6.431 2.635 4.231 1 23 89 TYR A C 1
ATOM 679 O O . TYR A 1 82 ? 7.04 1.593 3.988 1 22.07 89 TYR A O 1
ATOM 688 N N . CYS A 1 83 ? 5.104 2.685 4.308 1 23.43 90 CYS A N 1
ATOM 689 C CA . CYS A 1 83 ? 4.272 1.518 4.031 1 25.67 90 CYS A CA 1
ATOM 690 C C . CYS A 1 83 ? 4.382 1.146 2.539 1 27.64 90 CYS A C 1
ATOM 691 O O . CYS A 1 83 ? 4.28 -0.036 2.226 1 28.63 90 CYS A O 1
ATOM 694 N N . ARG A 1 84 ? 4.564 2.136 1.631 1 27.62 91 ARG A N 1
ATOM 695 C CA . ARG A 1 84 ? 4.735 1.874 0.204 1 29.19 91 ARG A CA 1
ATOM 696 C C . ARG A 1 84 ? 6.11 1.265 -0.026 1 29.94 91 ARG A C 1
ATOM 697 O O . ARG A 1 84 ? 6.23 0.325 -0.806 1 30.92 91 ARG A O 1
ATOM 705 N N . VAL A 1 85 ? 7.153 1.819 0.62 1 29.48 92 VAL A N 1
ATOM 706 C CA . VAL A 1 85 ? 8.521 1.331 0.461 1 29.64 92 VAL A CA 1
ATOM 707 C C . VAL A 1 85 ? 8.689 -0.137 0.901 1 30.37 92 VAL A C 1
ATOM 708 O O . VAL A 1 85 ? 9.19 -0.963 0.134 1 31.08 92 VAL A O 1
ATOM 712 N N . TRP A 1 86 ? 8.23 -0.466 2.106 1 29.9 93 TRP A N 1
ATOM 713 C CA . TRP A 1 86 ? 8.478 -1.77 2.685 1 30.05 93 TRP A CA 1
ATOM 714 C C . TRP A 1 86 ? 7.321 -2.751 2.68 1 30.71 93 TRP A C 1
ATOM 715 O O . TRP A 1 86 ? 7.537 -3.879 3.123 1 32.7 93 TRP A O 1
ATOM 726 N N . ARG A 1 87 ? 6.104 -2.36 2.266 1 29.44 94 ARG A N 1
ATOM 727 C CA . ARG A 1 87 ? 4.993 -3.328 2.247 1 29.22 94 ARG A CA 1
ATOM 728 C C . ARG A 1 87 ? 4.187 -3.346 0.945 1 29.64 94 ARG A C 1
ATOM 729 O O . ARG A 1 87 ? 4.143 -4.385 0.284 1 29.77 94 ARG A O 1
ATOM 737 N N . TRP A 1 88 ? 3.492 -2.23 0.626 1 29.87 95 TRP A N 1
ATOM 738 C CA . TRP A 1 88 ? 2.565 -2.131 -0.499 1 31.39 95 TRP A CA 1
ATOM 739 C C . TRP A 1 88 ? 2.876 -1.019 -1.507 1 30.83 95 TRP A C 1
ATOM 740 O O . TRP A 1 88 ? 2.352 0.079 -1.377 1 29.87 95 TRP A O 1
ATOM 751 N N . PRO A 1 89 ? 3.678 -1.316 -2.531 1 32.26 96 PRO A N 1
ATOM 752 C CA . PRO A 1 89 ? 3.998 -0.291 -3.571 1 32.95 96 PRO A CA 1
ATOM 753 C C . PRO A 1 89 ? 2.819 0.412 -4.242 1 33.79 96 PRO A C 1
ATOM 754 O O . PRO A 1 89 ? 2.965 1.549 -4.71 1 34.08 96 PRO A O 1
ATOM 758 N N . ASP A 1 90 ? 1.661 -0.281 -4.302 1 33.49 97 ASP A N 1
ATOM 759 C CA . ASP A 1 90 ? 0.411 0.177 -4.903 1 33.31 97 ASP A CA 1
ATOM 760 C C . ASP A 1 90 ? -0.539 0.812 -3.859 1 34.07 97 ASP A C 1
ATOM 761 O O . ASP A 1 90 ? -1.738 0.935 -4.135 1 35.31 97 ASP A O 1
ATOM 766 N N . LEU A 1 91 ? -0.029 1.234 -2.676 1 33.01 98 LEU A N 1
ATOM 767 C CA . LEU A 1 91 ? -0.884 1.853 -1.666 1 31.92 98 LEU A CA 1
ATOM 768 C C . LEU A 1 91 ? -1.366 3.182 -2.205 1 32.08 98 LEU A C 1
ATOM 769 O O . LEU A 1 91 ? -0.552 4.022 -2.547 1 32.83 98 LEU A O 1
ATOM 774 N N . GLN A 1 92 ? -2.67 3.314 -2.43 1 31.73 99 GLN A N 1
ATOM 775 C CA . GLN A 1 92 ? -3.231 4.527 -3.024 1 31.43 99 GLN A CA 1
ATOM 776 C C . GLN A 1 92 ? -3.211 5.77 -2.111 1 32.1 99 GLN A C 1
ATOM 777 O O . GLN A 1 92 ? -2.907 6.866 -2.599 1 32.24 99 GLN A O 1
ATOM 783 N N . SER A 1 93 ? -3.534 5.6 -0.797 1 31.6 100 SER A N 1
ATOM 784 C CA . SER A 1 93 ? -3.603 6.715 0.14 1 31.74 100 SER A CA 1
ATOM 785 C C . SER A 1 93 ? -3.722 6.27 1.621 1 31.64 100 SER A C 1
ATOM 786 O O . SER A 1 93 ? -3.798 5.072 1.91 1 32.04 100 SER A O 1
ATOM 789 N N . HIS A 1 94 ? -3.763 7.243 2.562 1 30.48 101 HIS A N 1
ATOM 790 C CA . HIS A 1 94 ? -3.96 6.953 3.978 1 29.36 101 HIS A CA 1
ATOM 791 C C . HIS A 1 94 ? -5.313 6.225 4.235 1 29.59 101 HIS A C 1
ATOM 792 O O . HIS A 1 94 ? -5.41 5.439 5.182 1 27.71 101 HIS A O 1
ATOM 799 N N . HIS A 1 95 ? -6.313 6.411 3.325 1 30.31 102 HIS A N 1
ATOM 800 C CA . HIS A 1 95 ? -7.631 5.757 3.449 1 31.02 102 HIS A CA 1
ATOM 801 C C . HIS A 1 95 ? -7.579 4.253 3.278 1 31.45 102 HIS A C 1
ATOM 802 O O . HIS A 1 95 ? -8.569 3.584 3.537 1 31.28 102 HIS A O 1
ATOM 809 N N . GLU A 1 96 ? -6.455 3.723 2.769 1 31.88 103 GLU A N 1
ATOM 810 C CA . GLU A 1 96 ? -6.249 2.293 2.624 1 31.71 103 GLU A CA 1
ATOM 811 C C . GLU A 1 96 ? -5.442 1.694 3.806 1 31.53 103 GLU A C 1
ATOM 812 O O . GLU A 1 96 ? -5.048 0.538 3.735 1 32.18 103 GLU A O 1
ATOM 818 N N . LEU A 1 97 ? -5.227 2.466 4.893 1 30.39 104 LEU A N 1
ATOM 819 C CA . LEU A 1 97 ? -4.512 2.005 6.082 1 30.88 104 LEU A CA 1
ATOM 820 C C . LEU A 1 97 ? -5.388 2.124 7.33 1 31.85 104 LEU A C 1
ATOM 821 O O . LEU A 1 97 ? -6.031 3.152 7.546 1 32.49 104 LEU A O 1
ATOM 826 N N . LYS A 1 98 ? -5.381 1.098 8.168 1 31.94 105 LYS A N 1
ATOM 827 C CA . LYS A 1 98 ? -6.085 1.132 9.438 1 33.23 105 LYS A CA 1
ATOM 828 C C . LYS A 1 98 ? -5.051 0.757 10.495 1 33.57 105 LYS A C 1
ATOM 829 O O . LYS A 1 98 ? -4.33 -0.226 10.317 1 33.54 105 LYS A O 1
ATOM 835 N N . PRO A 1 99 ? -4.898 1.554 11.563 1 33.6 106 PRO A N 1
ATOM 836 C CA . PRO A 1 99 ? -3.873 1.218 12.564 1 33.8 106 PRO A CA 1
ATOM 837 C C . PRO A 1 99 ? -4.218 -0.019 13.39 1 34.13 106 PRO A C 1
ATOM 838 O O . PRO A 1 99 ? -5.392 -0.315 13.629 1 34.3 106 PRO A O 1
ATOM 842 N N . LEU A 1 100 ? -3.196 -0.747 13.815 1 34.07 107 LEU A N 1
ATOM 843 C CA . LEU A 1 100 ? -3.387 -1.885 14.7 1 34.85 107 LEU A CA 1
ATOM 844 C C . LEU A 1 100 ? -3.548 -1.328 16.157 1 34.78 107 LEU A C 1
ATOM 845 O O . LEU A 1 100 ? -2.99 -0.276 16.489 1 34.58 107 LEU A O 1
ATOM 850 N N . ASP A 1 101 ? -4.245 -2.065 17.036 1 35.11 108 ASP A N 1
ATOM 851 C CA . ASP A 1 101 ? -4.434 -1.699 18.451 1 35.5 108 ASP A CA 1
ATOM 852 C C . ASP A 1 101 ? -3.141 -1.651 19.276 1 34.62 108 ASP A C 1
ATOM 853 O O . ASP A 1 101 ? -3.162 -1.187 20.411 1 33.79 108 ASP A O 1
ATOM 858 N N . ILE A 1 102 ? -2.058 -2.213 18.709 1 33.92 109 ILE A N 1
ATOM 859 C CA . ILE A 1 102 ? -0.708 -2.343 19.24 1 32.88 109 ILE A CA 1
ATOM 860 C C . ILE A 1 102 ? 0.141 -1.06 19.097 1 32.05 109 ILE A C 1
ATOM 861 O O . ILE A 1 102 ? 1.176 -0.919 19.753 1 33.61 109 ILE A O 1
ATOM 866 N N . CYS A 1 103 ? -0.322 -0.126 18.283 1 29.5 110 CYS A N 1
ATOM 867 C CA . CYS A 1 103 ? 0.34 1.099 17.971 1 28.43 110 CYS A CA 1
ATOM 868 C C . CYS A 1 103 ? -0.166 2.208 18.828 1 28.99 110 CYS A C 1
ATOM 869 O O . CYS A 1 103 ? -1.375 2.407 18.893 1 29.91 110 CYS A O 1
ATOM 872 N N . GLU A 1 104 ? 0.739 2.986 19.431 1 28.63 111 GLU A N 1
ATOM 873 C CA . GLU A 1 104 ? 0.351 4.08 20.332 1 28.79 111 GLU A CA 1
ATOM 874 C C . GLU A 1 104 ? 0.214 5.409 19.601 1 30.59 111 GLU A C 1
ATOM 875 O O . GLU A 1 104 ? -0.609 6.24 19.977 1 32.8 111 GLU A O 1
ATOM 881 N N . PHE A 1 105 ? 1.011 5.614 18.574 1 29.97 112 PHE A N 1
ATOM 882 C CA . PHE A 1 105 ? 1.064 6.855 17.792 1 29.3 112 PHE A CA 1
ATOM 883 C C . PHE A 1 105 ? 0.603 6.675 16.332 1 28.68 112 PHE A C 1
ATOM 884 O O . PHE A 1 105 ? 1.274 7.174 15.423 1 27.25 112 PHE A O 1
ATOM 892 N N . PRO A 1 106 ? -0.56 6.027 16.045 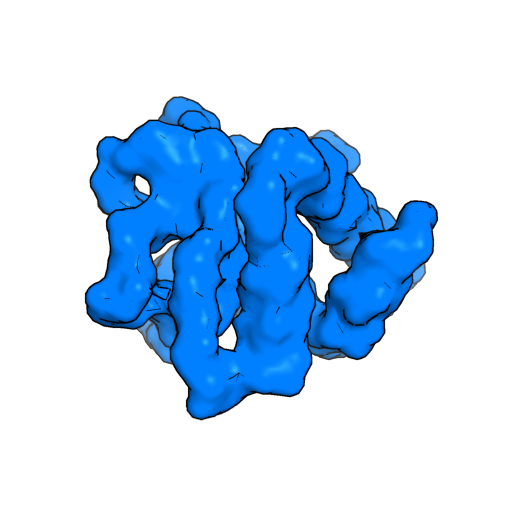1 28.87 113 PRO A N 1
ATOM 893 C CA . PRO A 1 106 ? -0.989 5.932 14.639 1 28.76 113 PRO A CA 1
ATOM 894 C C . PRO A 1 106 ? -1.292 7.307 14.071 1 29.35 113 PRO A C 1
ATOM 895 O O . PRO A 1 106 ? -1.601 8.251 14.806 1 29.71 113 PRO A O 1
ATOM 899 N N . PHE A 1 107 ? -1.188 7.436 12.751 1 29.42 114 PHE A N 1
ATOM 900 C CA . PHE A 1 107 ? -1.571 8.649 12.027 1 30.13 114 PHE A CA 1
ATOM 901 C C . PHE A 1 107 ? -3.073 8.913 12.288 1 31.47 114 PHE A C 1
ATOM 902 O O . PHE A 1 107 ? -3.867 7.967 12.308 1 32.03 114 PHE A O 1
ATOM 910 N N . GLY A 1 108 ? -3.431 10.161 12.509 1 32.14 115 GLY A N 1
ATOM 911 C CA . GLY A 1 108 ? -4.81 10.501 12.845 1 33.68 115 GLY A CA 1
ATOM 912 C C . GLY A 1 108 ? -5.063 10.596 14.347 1 34.56 115 GLY A C 1
ATOM 913 O O . GLY A 1 108 ? -6.153 11.007 14.758 1 34.39 115 GLY A O 1
ATOM 914 N N . SER A 1 109 ? -4.072 10.212 15.192 1 35.59 116 SER A N 1
ATOM 915 C CA . SER A 1 109 ? -4.248 10.319 16.641 1 37.57 116 SER A CA 1
ATOM 916 C C . SER A 1 109 ? -3.944 11.719 17.177 1 39.38 116 SER A C 1
ATOM 917 O O . SER A 1 109 ? -4.115 11.924 18.368 1 39.53 116 SER A O 1
ATOM 920 N N . LYS A 1 110 ? -3.512 12.685 16.308 1 40.95 117 LYS A N 1
ATOM 921 C CA . LYS A 1 110 ? -3.249 14.082 16.7 1 42.65 117 LYS A CA 1
ATOM 922 C C . LYS A 1 110 ? -2.356 14.234 17.953 1 43.23 117 LYS A C 1
ATOM 923 O O . LYS A 1 110 ? -2.703 14.972 18.885 1 44.09 117 LYS A O 1
ATOM 929 N N . GLN A 1 111 ? -1.211 13.524 17.949 1 42.77 118 GLN A N 1
ATOM 930 C CA . GLN A 1 111 ? -0.184 13.502 18.99 1 42.7 118 GLN A CA 1
ATOM 931 C C . GLN A 1 111 ? 1.11 14.166 18.495 1 43.18 118 GLN A C 1
ATOM 932 O O . GLN A 1 111 ? 1.288 14.318 17.298 1 44.01 118 GLN A O 1
ATOM 938 N N . LYS A 1 112 ? 2.029 14.543 19.4 1 42.93 119 LYS A N 1
ATOM 939 C CA . LYS A 1 112 ? 3.289 15.188 18.996 1 42.31 119 LYS A CA 1
ATOM 940 C C . LYS A 1 112 ? 4.109 14.35 17.994 1 39.82 119 LYS A C 1
ATOM 941 O O . LYS A 1 112 ? 4.858 14.905 17.2 1 40.26 119 LYS A O 1
ATOM 947 N N . GLU A 1 113 ? 3.969 13.021 18.046 1 37.46 120 GLU A N 1
ATOM 948 C CA . GLU A 1 113 ? 4.693 12.061 17.209 1 35.24 120 GLU A CA 1
ATOM 949 C C . GLU A 1 113 ? 3.754 11.199 16.343 1 32.43 120 GLU A C 1
ATOM 950 O O . GLU A 1 113 ? 2.614 10.934 16.708 1 31.86 120 GLU A O 1
ATOM 956 N N . VAL A 1 114 ? 4.258 10.736 15.203 1 30.72 121 VAL A N 1
ATOM 957 C CA . VAL A 1 114 ? 3.485 9.849 14.342 1 29.09 121 VAL A CA 1
ATOM 958 C C . VAL A 1 114 ? 4.301 8.583 14.073 1 27.06 121 VAL A C 1
ATOM 959 O O . VAL A 1 114 ? 5.486 8.674 13.771 1 26.98 121 VAL A O 1
ATOM 963 N N . CYS A 1 115 ? 3.701 7.406 14.286 1 25.83 122 CYS A N 1
ATOM 964 C CA . CYS A 1 115 ? 4.393 6.152 14.025 1 26.09 122 CYS A CA 1
ATOM 965 C C . CYS A 1 115 ? 4.421 5.771 12.523 1 26.05 122 CYS A C 1
ATOM 966 O O . CYS A 1 115 ? 3.394 5.692 11.85 1 25.69 122 CYS A O 1
ATOM 969 N N . ILE A 1 116 ? 5.625 5.522 12.029 1 26.04 123 ILE A N 1
ATOM 970 C CA . ILE A 1 116 ? 5.879 5.146 10.661 1 26.63 123 ILE A CA 1
ATOM 971 C C . ILE A 1 116 ? 6.242 3.655 10.516 1 28.44 123 ILE A C 1
ATOM 972 O O . ILE A 1 116 ? 6.51 3.244 9.38 1 29.59 123 ILE A O 1
ATOM 977 N N . ASN A 1 117 ? 6.204 2.825 11.63 1 27.7 124 ASN A N 1
ATOM 978 C CA . ASN A 1 117 ? 6.449 1.374 11.535 1 27.11 124 ASN A CA 1
ATOM 979 C C . ASN A 1 117 ? 5.333 0.788 10.646 1 27.87 124 ASN A C 1
ATOM 980 O O . ASN A 1 117 ? 4.16 0.869 11.02 1 28.2 124 ASN A O 1
ATOM 985 N N . PRO A 1 118 ? 5.705 0.3 9.43 1 27.38 125 PRO A N 1
ATOM 986 C CA . PRO A 1 118 ? 4.708 -0.22 8.481 1 27.4 125 PRO A CA 1
ATOM 987 C C 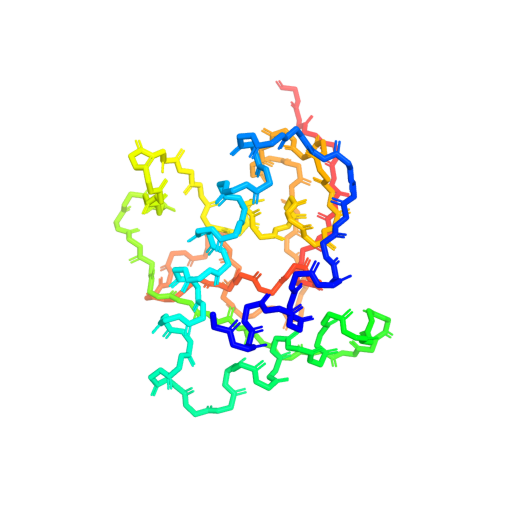. PRO A 1 118 ? 3.848 -1.364 8.993 1 27.04 125 PRO A C 1
ATOM 988 O O . PRO A 1 118 ? 2.718 -1.537 8.535 1 26.92 125 PRO A O 1
ATOM 992 N N . TYR A 1 119 ? 4.403 -2.185 9.87 1 26.5 126 TYR A N 1
ATOM 993 C CA . TYR A 1 119 ? 3.671 -3.299 10.471 1 27.47 126 TYR A CA 1
ATOM 994 C C . TYR A 1 119 ? 2.774 -2.858 11.667 1 26.84 126 TYR A C 1
ATOM 995 O O . TYR A 1 119 ? 2.248 -3.687 12.369 1 26.74 126 TYR A O 1
ATOM 1004 N N . HIS A 1 120 ? 2.563 -1.563 11.847 1 26.4 127 HIS A N 1
ATOM 1005 C CA . HIS A 1 120 ? 1.62 -1.001 12.809 1 26.34 127 HIS A CA 1
ATOM 1006 C C . HIS A 1 120 ? 0.298 -0.533 12.177 1 26.6 127 HIS A C 1
ATOM 1007 O O . HIS A 1 120 ? -0.543 0.07 12.866 1 27.25 127 HIS A O 1
ATOM 1014 N N . TYR A 1 121 ? 0.136 -0.839 10.886 1 25.69 128 TYR A N 1
ATOM 1015 C CA . TYR A 1 121 ? -0.996 -0.602 10.025 1 25.59 128 TYR A CA 1
ATOM 10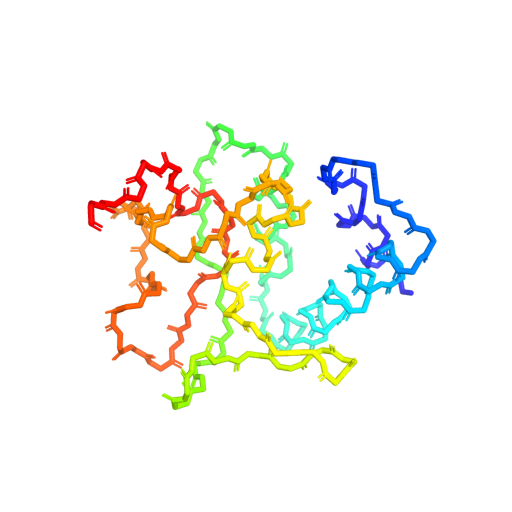16 C C . TYR A 1 121 ? -1.32 -1.88 9.261 1 26.81 128 TYR A C 1
ATOM 1017 O O . TYR A 1 121 ? -0.449 -2.698 8.957 1 27.86 128 TYR A O 1
ATOM 1026 N N . LYS A 1 122 ? -2.594 -2.038 8.94 1 26.62 129 LYS A N 1
ATOM 1027 C CA . LYS A 1 122 ? -3.084 -3.087 8.081 1 26.67 129 LYS A CA 1
ATOM 1028 C C . LYS A 1 122 ? -3.71 -2.417 6.875 1 27.52 129 LYS A C 1
ATOM 1029 O O . LYS A 1 122 ? -4.182 -1.268 6.948 1 26.55 129 LYS A O 1
ATOM 1035 N N . ARG A 1 123 ? -3.694 -3.124 5.751 1 28.7 130 ARG A N 1
ATOM 1036 C CA . ARG A 1 123 ? -4.277 -2.584 4.537 1 30.54 130 ARG A CA 1
ATOM 1037 C C . ARG A 1 123 ? -5.762 -2.89 4.459 1 33.36 130 ARG A C 1
ATOM 1038 O O . ARG A 1 123 ? -6.171 -4.036 4.641 1 34 130 ARG A O 1
ATOM 1046 N N . VAL A 1 124 ? -6.572 -1.853 4.22 1 34.54 131 VAL A N 1
ATOM 1047 C CA . VAL A 1 124 ? -8.029 -1.945 4.101 1 35.78 131 VAL A CA 1
ATOM 1048 C C . VAL A 1 124 ? -8.501 -1.324 2.772 1 38.75 131 VAL A C 1
ATOM 1049 O O . VAL A 1 124 ? -7.762 -0.569 2.142 1 39 131 VAL A O 1
ATOM 1053 N N . GLU A 1 125 ? -9.73 -1.64 2.349 1 40.77 132 GLU A N 1
ATOM 1054 C CA . GLU A 1 125 ? -10.297 -1.046 1.152 1 43.23 132 GLU A CA 1
ATOM 1055 C C . GLU A 1 125 ? -10.726 0.39 1.5 1 46.16 132 GLU A C 1
ATOM 1056 O O . GLU A 1 125 ? -11.323 0.613 2.543 1 46.21 132 GLU A O 1
ATOM 1062 N N . SER A 1 126 ? -10.439 1.349 0.626 1 48.29 133 SER A N 1
ATOM 1063 C CA . SER A 1 126 ? -10.812 2.734 0.831 1 50.96 133 SER A CA 1
ATOM 1064 C C . SER A 1 126 ? -12.319 2.877 0.665 1 54.51 133 SER A C 1
ATOM 1065 O O . SER A 1 126 ? -12.881 2.374 -0.31 1 55.26 133 SER A O 1
ATOM 1068 N N . PRO A 1 127 ? -12.997 3.573 1.595 1 56.54 134 PRO A N 1
ATOM 1069 C CA . PRO A 1 127 ? -14.459 3.716 1.488 1 58.29 134 PRO A CA 1
ATOM 1070 C C . PRO A 1 127 ? -14.977 4.486 0.258 1 61.38 134 PRO A C 1
ATOM 1071 O O . PRO A 1 127 ? -14.198 5.041 -0.525 1 62.32 134 PRO A O 1
ATOM 1075 N N . VAL A 1 128 ? -16.31 4.477 0.054 1 62.5 135 VAL A N 1
ATOM 1076 C CA . VAL A 1 128 ? -16.912 5.179 -1.064 1 63.93 135 VAL A CA 1
ATOM 1077 C C . VAL A 1 128 ? -16.673 6.688 -0.946 1 65.24 135 VAL A C 1
ATOM 1078 O O . VAL A 1 128 ? -16.136 7.3 -1.872 1 66.05 135 VAL A O 1
#

InterPro domains:
  IPR001132 SMAD domain [PF03166] (269-441)
  IPR001132 SMAD domain [PS51076] (271-465)
  IPR001132 SMAD domain [SM00524] (269-441)
  IPR003619 MAD homology 1, Dwarfin-type [PF03165] (32-132)
  IPR003619 MAD homology 1, Dwarfin-type [SM00523] (26-135)
  IPR008984 SMAD/FHA domain superfamily [SSF49879] (232-456)
  IPR013019 MAD homology, MH1 [PS51075] (13-137)
  IPR013790 SMAD/Dwarfins [PTHR13703] (3-465)
  IPR017855 SMAD-like domain superfamily [G3DSA:2.60.200.10] (262-465)
  IPR036578 SMAD MH1 domain superfamily [G3DSA:3.90.520.10] (10-133)
  IPR036578 SMAD MH1 domain superfamily [SSF56366] (14-132)

Solvent-accessible surface area: 7751 Å² total; per-residue (Å²): 86,89,7,7,134,126,0,34,67,100,38,87,54,179,57,93,64,132,51,90,105,34,4,68,82,0,0,64,27,1,11,163,68,1,117,139,68,216,38,12,4,118,30,0,39,83,2,5,57,38,74,87,93,114,17,156,34,2,11,3,70,93,41,182,89,13,105,22,100,8,59,168,93,114,18,34,8,3,5,8,0,0,88,9,4,65,40,74,85,3,131,37,65,97,25,17,98,43,64,151,116,14,117,48,22,62,49,43,160,59,182,48,9,0,0,0,0,44,2,4,98,88,49,166,54,108,202

Sequence (127 aa):
SPAVKRLLGWKKQGEEQQNGQQEEEKKWAEKAVDALVKKLKKKKGAMEELEKALSSSPGQQPSKCVTIPRSLDGRLQVSHRKGLPHVIYCRVWRWPDLQSHHELKPLDICEFPFGSKQKEVCINPYHYKRVESPV

Nearest PDB structures (foldseek):
  6tbz-assembly1_A  TM=1.008E+00  e=1.859E-25  Homo sapiens
  6tce-assembly1_A-2  TM=9.899E-01  e=2.322E-21  Homo sapiens
  6fzt-assembly1_B-2  TM=8.843E-01  e=1.010E-20  Homo sapiens
  3kmp-assembly1_B  TM=8.802E-01  e=1.036E-19  Mus musculus
  5x6m-assembly1_F  TM=8.849E-01  e=1.690E-19  Mus musculus

Radius of gyration: 13.64 Å; Cα contacts (8 Å, |Δi|>4): 172; chains: 1; bounding box: 42×32×33 Å